Protein AF-A0A267T7W1-F1 (afdb_monomer_lite)

Structure (mmCIF, N/CA/C/O backbone):
data_AF-A0A267T7W1-F1
#
_entry.id   AF-A0A267T7W1-F1
#
loop_
_atom_site.group_PDB
_atom_site.id
_atom_site.type_symbol
_atom_site.label_atom_id
_atom_site.label_alt_id
_atom_site.label_comp_id
_atom_site.label_asym_id
_atom_site.label_entity_id
_atom_site.label_seq_id
_atom_site.pdbx_PDB_ins_code
_atom_site.Cartn_x
_atom_site.Cartn_y
_atom_site.Cartn_z
_atom_site.occupancy
_atom_site.B_iso_or_equiv
_atom_site.auth_seq_id
_atom_site.auth_comp_id
_atom_site.auth_asym_id
_atom_site.auth_atom_id
_atom_site.pdbx_PDB_model_num
ATOM 1 N N . MET A 1 1 ? -28.565 -26.704 -53.675 1.00 61.91 1 MET A N 1
ATOM 2 C CA . MET A 1 1 ? -29.201 -25.397 -53.965 1.00 61.91 1 MET A CA 1
ATOM 3 C C . MET A 1 1 ? -28.847 -24.249 -53.005 1.00 61.91 1 MET A C 1
ATOM 5 O O . MET A 1 1 ? -29.153 -23.117 -53.350 1.00 61.91 1 MET A O 1
ATOM 9 N N . LEU A 1 2 ? -28.157 -24.464 -51.870 1.00 52.25 2 LEU A N 1
ATOM 10 C CA . LEU A 1 2 ? -27.728 -23.356 -50.987 1.00 52.25 2 LEU A CA 1
ATOM 11 C C . LEU A 1 2 ? -26.263 -22.902 -51.187 1.00 52.25 2 LEU A C 1
ATOM 13 O O . LEU A 1 2 ? -25.897 -21.814 -50.765 1.00 52.25 2 LEU A O 1
ATOM 17 N N . LYS A 1 3 ? -25.425 -23.692 -51.879 1.00 53.06 3 LYS A N 1
ATOM 18 C CA . LYS A 1 3 ? -24.005 -23.356 -52.122 1.00 53.06 3 LYS A CA 1
ATOM 19 C C . LYS A 1 3 ? -23.762 -22.423 -53.318 1.00 53.06 3 LYS A C 1
ATOM 21 O O . LYS A 1 3 ? -22.727 -21.777 -53.369 1.00 53.06 3 LYS A O 1
ATOM 26 N N . THR A 1 4 ? -24.711 -22.299 -54.244 1.00 54.09 4 THR A N 1
ATOM 27 C CA . THR A 1 4 ? -24.535 -21.475 -55.452 1.00 54.09 4 THR A CA 1
ATOM 28 C C . THR A 1 4 ? -24.920 -20.007 -55.251 1.00 54.09 4 THR A C 1
ATOM 30 O O . THR A 1 4 ? -24.405 -19.158 -55.961 1.00 54.09 4 THR A O 1
ATOM 33 N N . LYS A 1 5 ? -25.747 -19.656 -54.254 1.00 54.81 5 LYS A N 1
ATOM 34 C CA . LYS A 1 5 ? -26.179 -18.258 -54.030 1.00 54.81 5 LYS A CA 1
ATOM 35 C C . LYS A 1 5 ? -25.134 -17.371 -53.329 1.00 54.81 5 LYS A C 1
ATOM 37 O O . LYS A 1 5 ? -25.160 -16.161 -53.511 1.00 54.81 5 LYS A O 1
ATOM 42 N N . ILE A 1 6 ? -24.187 -17.953 -52.586 1.00 54.81 6 ILE A N 1
ATOM 43 C CA . ILE A 1 6 ? -23.110 -17.202 -51.904 1.00 54.81 6 ILE A CA 1
ATOM 44 C C . ILE A 1 6 ? -21.991 -16.815 -52.887 1.00 54.81 6 ILE A C 1
ATOM 46 O O . ILE A 1 6 ? -21.406 -15.743 -52.765 1.00 54.81 6 ILE A O 1
ATOM 50 N N . GLN A 1 7 ? -21.738 -17.638 -53.912 1.00 51.38 7 GLN A N 1
ATOM 51 C CA . GLN A 1 7 ? -20.744 -17.326 -54.947 1.00 51.38 7 GLN A CA 1
ATOM 52 C C . GLN A 1 7 ? -21.136 -16.097 -55.777 1.00 51.38 7 GLN A C 1
ATOM 54 O O . GLN A 1 7 ? -20.281 -15.258 -56.043 1.00 51.38 7 GLN A O 1
ATOM 59 N N . TYR A 1 8 ? -22.420 -15.932 -56.112 1.00 56.38 8 TYR A N 1
ATOM 60 C CA . TYR A 1 8 ? -22.888 -14.734 -56.820 1.00 56.38 8 TYR A CA 1
ATOM 61 C C . TYR A 1 8 ? -22.793 -13.464 -55.964 1.00 56.38 8 TYR A C 1
ATOM 63 O O . TYR A 1 8 ? -22.520 -12.395 -56.501 1.00 56.38 8 TYR A O 1
ATOM 71 N N . LEU A 1 9 ? -22.932 -13.572 -54.637 1.00 48.50 9 LEU A N 1
ATOM 72 C CA . LEU A 1 9 ? -22.818 -12.423 -53.735 1.00 48.50 9 LEU A CA 1
ATOM 73 C C . LEU A 1 9 ? -21.381 -11.862 -53.679 1.00 48.50 9 LEU A C 1
ATOM 75 O O . LEU A 1 9 ? -21.201 -10.651 -53.603 1.00 48.50 9 LEU A O 1
ATOM 79 N N . LEU A 1 10 ? -20.359 -12.723 -53.776 1.00 49.56 10 LEU A N 1
ATOM 80 C CA . LEU A 1 10 ? -18.949 -12.301 -53.833 1.00 49.56 10 LEU A CA 1
ATOM 81 C C . LEU A 1 10 ? -18.531 -11.789 -55.221 1.00 49.56 10 LEU A C 1
ATOM 83 O O . LEU A 1 10 ? -17.679 -10.909 -55.317 1.00 49.56 10 LEU A O 1
ATOM 87 N N . LEU A 1 11 ? -19.148 -12.299 -56.291 1.00 48.91 11 LEU A N 1
ATOM 88 C CA . LEU A 1 11 ? -18.818 -11.913 -57.667 1.00 48.91 11 LEU A CA 1
ATOM 89 C C . LEU A 1 11 ? -19.353 -10.513 -58.024 1.00 48.91 11 LEU A C 1
ATOM 91 O O . LEU A 1 11 ? -18.693 -9.772 -58.746 1.00 48.91 11 LEU A O 1
ATOM 95 N N . VAL A 1 12 ? -20.493 -10.102 -57.455 1.00 53.56 12 VAL A N 1
ATOM 96 C CA . VAL A 1 12 ? -21.041 -8.742 -57.641 1.00 53.56 12 VAL A CA 1
ATOM 97 C C . VAL A 1 12 ? -20.240 -7.690 -56.857 1.00 53.56 12 VAL A C 1
ATOM 99 O O . VAL A 1 12 ? -20.099 -6.558 -57.315 1.00 53.56 12 VAL A O 1
ATOM 102 N N . PHE A 1 13 ? -19.635 -8.056 -55.721 1.00 48.06 13 PHE A N 1
ATOM 103 C CA . PHE A 1 13 ? -18.826 -7.126 -54.921 1.00 48.06 13 PHE A CA 1
ATOM 104 C C . PHE A 1 13 ? -17.474 -6.787 -55.579 1.00 48.06 13 PHE A C 1
ATOM 106 O O . PHE A 1 13 ? -16.958 -5.686 -55.404 1.00 48.06 13 PHE A O 1
ATOM 113 N N . ALA A 1 14 ? -16.924 -7.696 -56.392 1.00 51.94 14 ALA A N 1
ATOM 114 C CA . ALA A 1 14 ? -15.662 -7.492 -57.110 1.00 51.94 14 ALA A CA 1
ATOM 115 C C . ALA A 1 14 ? -15.774 -6.564 -58.339 1.00 51.94 14 ALA A C 1
ATOM 117 O O . ALA A 1 14 ? -14.754 -6.112 -58.852 1.00 51.94 14 ALA A O 1
ATOM 118 N N . LEU A 1 15 ? -16.991 -6.252 -58.804 1.00 51.47 15 LEU A N 1
ATOM 119 C CA . LEU A 1 15 ? -17.217 -5.350 -59.942 1.00 51.47 15 LEU A CA 1
ATOM 120 C C . LEU A 1 15 ? -17.494 -3.890 -59.530 1.00 51.47 15 LEU A C 1
ATOM 122 O O . LEU A 1 15 ? -17.463 -3.012 -60.387 1.00 51.47 15 LEU A O 1
ATOM 126 N N . LEU A 1 16 ? -17.723 -3.609 -58.239 1.00 52.66 16 LEU A N 1
ATOM 127 C CA . LEU A 1 16 ? -18.055 -2.261 -57.736 1.00 52.66 16 LEU A CA 1
ATOM 128 C C . LEU A 1 16 ? -16.864 -1.472 -57.171 1.00 52.66 16 LEU A C 1
ATOM 130 O O . LEU A 1 16 ? -16.973 -0.273 -56.930 1.00 52.66 16 LEU A O 1
ATOM 134 N N . VAL A 1 17 ? -15.710 -2.109 -57.001 1.00 55.50 17 VAL A N 1
ATOM 135 C CA . VAL A 1 17 ? -14.459 -1.458 -56.596 1.00 55.50 17 VAL A CA 1
ATOM 136 C C . VAL A 1 17 ? -13.393 -1.872 -57.591 1.00 55.50 17 VAL A C 1
ATOM 138 O O . VAL A 1 17 ? -12.928 -3.005 -57.540 1.00 55.50 17 VAL A O 1
ATOM 141 N N . GLY A 1 18 ? -13.055 -0.973 -58.523 1.00 55.03 18 GLY A N 1
ATOM 142 C CA . GLY A 1 18 ? -12.065 -1.186 -59.584 1.00 55.03 18 GLY A CA 1
ATOM 143 C C . GLY A 1 18 ? -10.858 -1.990 -59.096 1.00 55.03 18 GLY A C 1
ATOM 144 O O . GLY A 1 18 ? -10.004 -1.495 -58.360 1.00 55.03 18 GLY A O 1
ATOM 145 N N . PHE A 1 19 ? -10.841 -3.266 -59.468 1.00 49.66 19 PHE A N 1
ATOM 146 C CA . PHE A 1 19 ? -10.043 -4.300 -58.827 1.00 49.66 19 PHE A CA 1
ATOM 147 C C . PHE A 1 19 ? -8.638 -4.330 -59.435 1.00 49.66 19 PHE A C 1
ATOM 149 O O . PHE A 1 19 ? -8.373 -5.031 -60.409 1.00 49.66 19 PHE A O 1
ATOM 156 N N . ASN A 1 20 ? -7.722 -3.531 -58.885 1.00 46.53 20 ASN A N 1
ATOM 157 C CA . ASN A 1 20 ? -6.320 -3.527 -59.298 1.00 46.53 20 ASN A CA 1
ATOM 158 C C . ASN A 1 20 ? -5.504 -4.503 -58.425 1.00 46.53 20 ASN A C 1
ATOM 160 O O . ASN A 1 20 ? -4.959 -4.146 -57.380 1.00 46.53 20 ASN A O 1
ATOM 164 N N . TRP A 1 21 ? -5.454 -5.770 -58.848 1.00 49.09 21 TRP A N 1
ATOM 165 C CA . TRP A 1 21 ? -4.806 -6.890 -58.138 1.00 49.09 21 TRP A CA 1
ATOM 166 C C . TRP A 1 21 ? -3.271 -6.767 -58.029 1.00 49.09 21 TRP A C 1
ATOM 168 O O . TRP A 1 21 ? -2.636 -7.462 -57.236 1.00 49.09 21 TRP A O 1
ATOM 178 N N . GLN A 1 22 ? -2.643 -5.857 -58.775 1.00 51.84 22 GLN A N 1
ATOM 179 C CA . GLN A 1 22 ? -1.182 -5.746 -58.837 1.00 51.84 22 GLN A CA 1
ATOM 180 C C . GLN A 1 22 ? -0.570 -5.045 -57.612 1.00 51.84 22 GLN A C 1
ATOM 182 O O . GLN A 1 22 ? 0.571 -5.325 -57.242 1.00 51.84 22 GLN A O 1
ATOM 187 N N . SER A 1 23 ? -1.341 -4.196 -56.926 1.00 53.28 23 SER A N 1
ATOM 188 C CA . SER A 1 23 ? -0.877 -3.484 -55.729 1.00 53.28 23 SER A CA 1
ATOM 189 C C . SER A 1 23 ? -0.776 -4.392 -54.500 1.00 53.28 23 SER A C 1
ATOM 191 O O . SER A 1 23 ? 0.154 -4.254 -53.710 1.00 53.28 23 SER A O 1
ATOM 193 N N . TYR A 1 24 ? -1.670 -5.373 -54.347 1.00 53.19 24 TYR A N 1
ATOM 194 C CA . TYR A 1 24 ? -1.696 -6.237 -53.158 1.00 53.19 24 TYR A CA 1
ATOM 195 C C . TYR A 1 24 ? -0.495 -7.188 -53.066 1.00 53.19 24 TYR A C 1
ATOM 197 O O . TYR A 1 24 ? 0.038 -7.408 -51.977 1.00 53.19 24 TYR A O 1
ATOM 205 N N . ALA A 1 25 ? -0.017 -7.701 -54.203 1.00 53.97 25 ALA A N 1
ATOM 206 C CA . ALA A 1 25 ? 1.137 -8.598 -54.238 1.00 53.97 25 ALA A CA 1
ATOM 207 C C . ALA A 1 25 ? 2.422 -7.924 -53.717 1.00 53.97 25 ALA A C 1
ATOM 209 O O . ALA A 1 25 ? 3.238 -8.572 -53.062 1.00 53.97 25 ALA A O 1
ATOM 210 N N . LYS A 1 26 ? 2.568 -6.610 -53.937 1.00 47.75 26 LYS A N 1
ATOM 211 C CA . LYS A 1 26 ? 3.749 -5.839 -53.522 1.00 47.75 26 LYS A CA 1
ATOM 212 C C . LYS A 1 26 ? 3.787 -5.594 -52.006 1.00 47.75 26 LYS A C 1
ATOM 214 O O . LYS A 1 26 ? 4.837 -5.749 -51.385 1.00 47.75 26 LYS A O 1
ATOM 219 N N . TYR A 1 27 ? 2.633 -5.315 -51.394 1.00 47.47 27 TYR A N 1
ATOM 220 C CA . TYR A 1 27 ? 2.515 -5.144 -49.937 1.00 47.47 27 TYR A CA 1
ATOM 221 C C . TYR A 1 27 ? 2.691 -6.462 -49.159 1.00 47.47 27 TYR A C 1
ATOM 223 O O . TYR A 1 27 ? 3.221 -6.469 -48.043 1.00 47.47 27 TYR A O 1
ATOM 231 N N . PHE A 1 28 ? 2.298 -7.597 -49.744 1.00 53.59 28 PHE A N 1
ATOM 232 C CA . PHE A 1 28 ? 2.474 -8.908 -49.114 1.00 53.59 28 PHE A CA 1
ATOM 233 C C . PHE A 1 28 ? 3.930 -9.412 -49.186 1.00 53.59 28 PHE A C 1
ATOM 235 O O . PHE A 1 28 ? 4.426 -10.006 -48.231 1.00 53.59 28 PHE A O 1
ATOM 242 N N . SER A 1 29 ? 4.672 -9.117 -50.263 1.00 53.47 29 SER A N 1
ATOM 243 C CA . SER A 1 29 ? 6.089 -9.508 -50.356 1.00 53.47 29 SER A CA 1
ATOM 244 C C . SER A 1 29 ? 7.011 -8.714 -49.419 1.00 53.47 29 SER A C 1
ATOM 246 O O . SER A 1 29 ? 7.973 -9.266 -48.886 1.00 53.47 29 SER A O 1
ATOM 248 N N . GLU A 1 30 ? 6.721 -7.434 -49.158 1.00 48.34 30 GLU A N 1
ATOM 249 C CA . GLU A 1 30 ? 7.541 -6.610 -48.251 1.00 48.34 30 GLU A CA 1
ATOM 250 C C . GLU A 1 30 ? 7.383 -6.989 -46.769 1.00 48.34 30 GLU A C 1
ATOM 252 O O . GLU A 1 30 ? 8.303 -6.788 -45.969 1.00 48.34 30 GLU A O 1
ATOM 257 N N . SER A 1 31 ? 6.244 -7.574 -46.391 1.00 51.47 31 SER A N 1
ATOM 258 C CA . SER A 1 31 ? 5.968 -7.984 -45.010 1.00 51.47 31 SER A CA 1
ATOM 259 C C . SER A 1 31 ? 6.661 -9.299 -44.629 1.00 51.47 31 SER A C 1
ATOM 261 O O . SER A 1 31 ? 7.124 -9.426 -43.495 1.00 51.47 31 SER A O 1
ATOM 263 N N . ILE A 1 32 ? 6.847 -10.231 -45.569 1.00 51.88 32 ILE A N 1
ATOM 264 C CA . ILE A 1 32 ? 7.556 -11.498 -45.313 1.00 51.88 32 ILE A CA 1
ATOM 265 C C . ILE A 1 32 ? 9.075 -11.276 -45.135 1.00 51.88 32 ILE A C 1
ATOM 267 O O . ILE A 1 32 ? 9.686 -11.879 -44.252 1.00 51.88 32 ILE A O 1
ATOM 271 N N . HIS A 1 33 ? 9.693 -10.336 -45.864 1.00 46.22 33 HIS A N 1
ATOM 272 C CA . HIS A 1 33 ? 11.148 -10.107 -45.784 1.00 46.22 33 HIS A CA 1
ATOM 273 C C . HIS A 1 33 ? 11.626 -9.363 -44.520 1.00 46.22 33 HIS A C 1
ATOM 275 O O . HIS A 1 33 ? 12.797 -9.465 -44.143 1.00 46.22 33 HIS A O 1
ATOM 281 N N . ARG A 1 34 ? 10.743 -8.636 -43.815 1.00 47.66 34 ARG A N 1
ATOM 282 C CA . ARG A 1 34 ? 11.088 -8.000 -42.525 1.00 47.66 34 ARG A CA 1
ATOM 283 C C . ARG A 1 34 ? 11.114 -8.985 -41.354 1.00 47.66 34 ARG A C 1
ATOM 285 O O . ARG A 1 34 ? 11.878 -8.772 -40.414 1.00 47.66 34 ARG A O 1
ATOM 292 N N . VAL A 1 35 ? 10.339 -10.06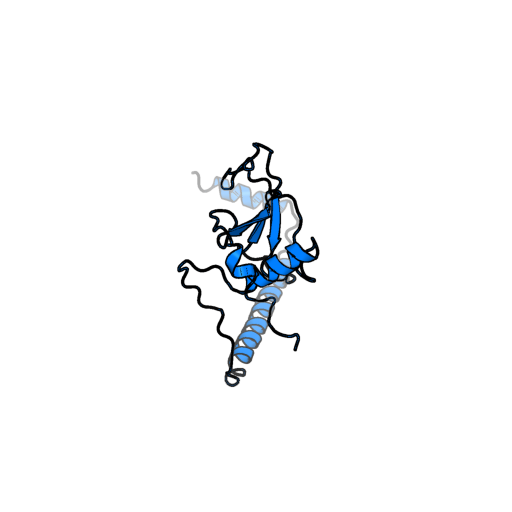9 -41.418 1.00 49.72 35 VAL A N 1
ATOM 293 C CA . VAL A 1 35 ? 10.269 -11.076 -40.344 1.00 49.72 35 VAL A CA 1
ATOM 294 C C . VAL A 1 35 ? 11.548 -11.923 -40.280 1.00 49.72 35 VAL A C 1
ATOM 296 O O . VAL A 1 35 ? 12.003 -12.287 -39.196 1.00 49.72 35 VAL A O 1
ATOM 299 N N . GLU A 1 36 ? 12.199 -12.169 -41.417 1.00 49.22 36 GLU A N 1
ATOM 300 C CA . GLU A 1 36 ? 13.399 -13.012 -41.487 1.00 49.22 36 GLU A CA 1
ATOM 301 C C . GLU A 1 36 ? 14.655 -12.319 -40.920 1.00 49.22 36 GLU A C 1
ATOM 303 O O . GLU A 1 36 ? 15.368 -12.900 -40.097 1.00 49.22 36 GLU A O 1
ATOM 308 N N . LYS A 1 37 ? 14.866 -11.023 -41.211 1.00 45.34 37 LYS A N 1
ATOM 309 C CA . LYS A 1 37 ? 15.995 -10.252 -40.642 1.00 45.34 37 LYS A CA 1
ATOM 310 C C . LYS A 1 37 ? 15.931 -10.096 -39.118 1.00 45.34 37 LYS A C 1
ATOM 312 O O . LYS A 1 37 ? 16.970 -9.958 -38.468 1.00 45.34 37 LYS A O 1
ATOM 317 N N . GLN A 1 38 ? 14.736 -10.123 -38.529 1.00 47.12 38 GLN A N 1
ATOM 318 C CA . GLN A 1 38 ? 14.558 -9.975 -37.083 1.00 47.12 38 GLN A CA 1
ATOM 319 C C . GLN A 1 38 ? 14.887 -11.269 -36.316 1.00 47.12 38 GLN A C 1
ATOM 321 O O . GLN A 1 38 ? 15.371 -11.211 -35.180 1.00 47.12 38 GLN A O 1
ATOM 326 N N . ASN A 1 39 ? 14.715 -12.432 -36.950 1.00 44.16 39 ASN A N 1
ATOM 327 C CA . ASN A 1 39 ? 15.020 -13.731 -36.349 1.00 44.16 39 ASN A CA 1
ATOM 328 C C . ASN A 1 39 ? 16.528 -14.026 -36.306 1.00 44.16 39 ASN A C 1
ATOM 330 O O . ASN A 1 39 ? 17.018 -14.545 -35.298 1.00 44.16 39 ASN A O 1
ATOM 334 N N . ASP A 1 40 ? 17.291 -13.597 -37.313 1.00 47.88 40 ASP A N 1
ATOM 335 C CA . ASP A 1 40 ? 18.753 -13.746 -37.314 1.00 47.88 40 ASP A CA 1
ATOM 336 C C . ASP A 1 40 ? 19.450 -12.844 -36.284 1.00 47.88 40 ASP A C 1
ATOM 338 O O . ASP A 1 40 ? 20.384 -13.275 -35.596 1.00 47.88 40 ASP A O 1
ATOM 342 N N . TYR A 1 41 ? 18.942 -11.626 -36.070 1.00 39.47 41 TYR A N 1
ATOM 343 C CA . TYR A 1 41 ? 19.405 -10.756 -34.980 1.00 39.47 41 TYR A CA 1
ATOM 344 C C . TYR A 1 41 ? 19.125 -11.364 -33.595 1.00 39.47 41 TYR A C 1
ATOM 346 O O . TYR A 1 41 ? 19.965 -11.288 -32.690 1.00 39.47 41 TYR A O 1
ATOM 354 N N . ARG A 1 42 ? 17.971 -12.027 -33.432 1.00 42.81 42 ARG A N 1
ATOM 355 C CA . ARG A 1 42 ? 17.583 -12.722 -32.195 1.00 42.81 42 ARG A CA 1
ATOM 356 C C . ARG A 1 42 ? 18.478 -13.939 -31.923 1.00 42.81 42 ARG A C 1
ATOM 358 O O . ARG A 1 42 ? 18.860 -14.160 -30.777 1.00 42.81 42 ARG A O 1
ATOM 365 N N . LYS A 1 43 ? 18.911 -14.672 -32.953 1.00 41.81 43 LYS A N 1
ATOM 366 C CA . LYS A 1 43 ? 19.776 -15.861 -32.808 1.00 41.81 43 LYS A CA 1
ATOM 367 C C . LYS A 1 43 ? 21.242 -15.519 -32.493 1.00 41.81 43 LYS A C 1
ATOM 369 O O . LYS A 1 43 ? 21.898 -16.256 -31.759 1.00 41.81 43 LYS A O 1
ATOM 374 N N . LYS A 1 44 ? 21.752 -14.370 -32.962 1.00 45.44 44 LYS A N 1
ATOM 375 C CA . LYS A 1 44 ? 23.149 -13.936 -32.732 1.00 45.44 44 LYS A CA 1
ATOM 376 C C . LYS A 1 44 ? 23.393 -13.307 -31.349 1.00 45.44 44 LYS A C 1
ATOM 378 O O . LYS A 1 44 ? 24.507 -13.392 -30.835 1.00 45.44 44 LYS A O 1
ATOM 383 N N . LYS A 1 45 ? 22.365 -12.738 -30.702 1.00 35.75 45 LYS A N 1
ATOM 384 C CA . LYS A 1 45 ? 22.477 -12.137 -29.353 1.00 35.75 45 LYS A CA 1
ATOM 385 C C . LYS A 1 45 ? 22.497 -13.176 -28.221 1.00 35.75 45 LYS A C 1
ATOM 387 O O . LYS A 1 45 ? 23.124 -12.937 -27.193 1.00 35.75 45 LYS A O 1
ATOM 392 N N . HIS A 1 46 ? 21.902 -14.354 -28.421 1.00 38.94 46 HIS A N 1
ATOM 393 C CA . HIS A 1 46 ? 21.858 -15.418 -27.405 1.00 38.94 46 HIS A CA 1
ATOM 394 C C . HIS A 1 46 ? 23.140 -16.270 -27.293 1.00 38.94 46 HIS A C 1
ATOM 396 O O . HIS A 1 46 ? 23.232 -17.085 -26.382 1.00 38.94 46 HIS A O 1
ATOM 402 N N . LYS A 1 47 ? 24.159 -16.065 -28.146 1.00 42.28 47 LYS A N 1
ATOM 403 C CA . LYS A 1 47 ? 25.424 -16.836 -28.109 1.00 42.28 47 LYS A CA 1
ATOM 404 C C . LYS A 1 47 ? 26.635 -16.064 -27.545 1.00 42.28 47 LYS A C 1
ATOM 406 O O . LYS A 1 47 ? 27.733 -16.600 -27.533 1.00 42.28 47 LYS A O 1
ATOM 411 N N . ARG A 1 48 ? 26.465 -14.817 -27.077 1.00 41.91 48 ARG A N 1
ATOM 412 C CA . ARG A 1 48 ? 27.582 -13.937 -26.649 1.00 41.91 48 ARG A CA 1
ATOM 413 C C . ARG A 1 48 ? 27.475 -13.333 -25.241 1.00 41.91 48 ARG A C 1
ATOM 415 O O . ARG A 1 48 ? 28.225 -12.423 -24.916 1.00 41.91 48 ARG A O 1
ATOM 422 N N . LYS A 1 49 ? 26.568 -13.828 -24.397 1.00 38.25 49 LYS A N 1
ATOM 423 C CA . LYS A 1 49 ? 26.500 -13.451 -22.971 1.00 38.25 49 LYS A CA 1
ATOM 424 C C . LYS A 1 49 ? 26.217 -14.675 -22.096 1.00 38.25 49 LYS A C 1
ATOM 426 O O . LYS A 1 49 ? 25.252 -14.741 -21.347 1.00 38.25 49 LYS A O 1
ATOM 431 N N . LYS A 1 50 ? 27.064 -15.681 -22.289 1.00 39.78 50 LYS A N 1
ATOM 432 C CA . LYS A 1 50 ? 27.477 -16.626 -21.256 1.00 39.78 50 LYS A CA 1
ATOM 433 C C . LYS A 1 50 ? 28.788 -16.020 -20.736 1.00 39.78 50 LYS A C 1
ATOM 435 O O . LYS A 1 50 ? 29.559 -15.562 -21.574 1.00 39.78 50 LYS A O 1
ATOM 440 N N . ASP A 1 51 ? 28.942 -15.927 -19.417 1.00 48.47 51 ASP A N 1
ATOM 441 C CA . ASP A 1 51 ? 30.112 -15.400 -18.684 1.00 48.47 51 ASP A CA 1
ATOM 442 C C . ASP A 1 51 ? 29.906 -13.961 -18.171 1.00 48.47 51 ASP A C 1
ATOM 444 O O . ASP A 1 51 ? 30.212 -12.978 -18.838 1.00 48.47 51 ASP A O 1
ATOM 448 N N . ASN A 1 52 ? 29.262 -13.867 -17.000 1.00 36.72 52 ASN A N 1
ATOM 449 C CA . ASN A 1 52 ? 29.521 -12.917 -15.906 1.00 36.72 52 ASN A CA 1
ATOM 450 C C . ASN A 1 52 ? 28.484 -13.179 -14.806 1.00 36.72 52 ASN A C 1
ATOM 452 O O . ASN A 1 52 ? 27.414 -12.576 -14.748 1.00 36.72 52 ASN A O 1
ATOM 456 N N . ASN A 1 53 ? 28.805 -14.174 -13.986 1.00 37.94 53 ASN A N 1
ATOM 457 C CA . ASN A 1 53 ? 28.097 -14.551 -12.774 1.00 37.94 53 ASN A CA 1
ATOM 458 C C . ASN A 1 53 ? 28.732 -13.801 -11.593 1.00 37.94 53 ASN A C 1
ATOM 460 O O . ASN A 1 53 ? 29.902 -14.040 -11.318 1.00 37.94 53 ASN A O 1
ATOM 464 N N . SER A 1 54 ? 27.988 -12.918 -10.922 1.00 40.22 54 SER A N 1
ATOM 465 C CA . SER A 1 54 ? 27.799 -12.998 -9.465 1.00 40.22 54 SER A CA 1
ATOM 466 C C . SER A 1 54 ? 26.780 -11.954 -8.991 1.00 40.22 54 SER A C 1
ATOM 468 O O . SER A 1 54 ? 26.982 -10.761 -9.188 1.00 40.22 54 SER A O 1
ATOM 470 N N . GLN A 1 55 ? 25.724 -12.449 -8.330 1.00 41.91 55 GLN A N 1
ATOM 471 C CA . GLN A 1 55 ? 24.794 -11.747 -7.427 1.00 41.91 55 GLN A CA 1
ATOM 472 C C . GLN A 1 55 ? 23.932 -10.633 -8.066 1.00 41.91 55 GLN A C 1
ATOM 474 O O . GLN A 1 55 ? 24.390 -9.543 -8.365 1.00 41.91 55 GLN A O 1
ATOM 479 N N . ASN A 1 56 ? 22.628 -10.821 -8.290 1.00 32.50 56 ASN A N 1
ATOM 480 C CA . ASN A 1 56 ? 21.646 -11.189 -7.272 1.00 32.50 56 ASN A CA 1
ATOM 481 C C . ASN A 1 56 ? 20.466 -11.967 -7.874 1.00 32.50 56 ASN A C 1
ATOM 483 O O . ASN A 1 56 ? 19.737 -11.472 -8.731 1.00 32.50 56 ASN A O 1
ATOM 487 N N . ASN A 1 57 ? 20.282 -13.189 -7.375 1.00 44.06 57 ASN A N 1
ATOM 488 C CA . ASN A 1 57 ? 19.076 -13.984 -7.547 1.00 44.06 57 ASN A CA 1
ATOM 489 C C . ASN A 1 57 ? 17.921 -13.336 -6.769 1.00 44.06 57 ASN A C 1
ATOM 491 O O . ASN A 1 57 ? 17.856 -13.481 -5.550 1.00 44.06 57 ASN A O 1
ATOM 495 N N . THR A 1 58 ? 16.988 -12.689 -7.469 1.00 43.84 58 THR A N 1
ATOM 496 C CA . THR A 1 58 ? 15.665 -12.346 -6.907 1.00 43.84 58 THR A CA 1
ATOM 497 C C . THR A 1 58 ? 14.516 -12.702 -7.852 1.00 43.84 58 THR A C 1
ATOM 499 O O . THR A 1 58 ? 13.426 -12.159 -7.736 1.00 43.84 58 THR A O 1
ATOM 502 N N . ASP A 1 59 ? 14.741 -13.657 -8.754 1.00 47.97 59 ASP A N 1
ATOM 503 C CA . ASP A 1 59 ? 13.708 -14.254 -9.601 1.00 47.97 59 ASP A CA 1
ATOM 504 C C . ASP A 1 59 ? 13.565 -15.737 -9.246 1.00 47.97 59 ASP A C 1
ATOM 506 O O . ASP A 1 59 ? 13.978 -16.579 -10.029 1.00 47.97 59 ASP A O 1
ATOM 510 N N . GLN A 1 60 ? 13.041 -16.065 -8.058 1.00 40.34 60 GLN A N 1
ATOM 511 C CA . GLN A 1 60 ? 12.382 -17.350 -7.743 1.00 40.34 60 GLN A CA 1
ATOM 512 C C . GLN A 1 60 ? 11.553 -17.200 -6.451 1.00 40.34 60 GLN A C 1
ATOM 514 O O . GLN A 1 60 ? 12.031 -17.418 -5.338 1.00 40.34 60 GLN A O 1
ATOM 519 N N . ILE A 1 61 ? 10.290 -16.797 -6.603 1.00 45.16 61 ILE A N 1
ATOM 520 C CA . ILE A 1 61 ? 9.300 -16.699 -5.525 1.00 45.16 61 ILE A CA 1
ATOM 521 C C . ILE A 1 61 ? 8.772 -18.103 -5.204 1.00 45.16 61 ILE A C 1
ATOM 523 O O . ILE A 1 61 ? 8.025 -18.688 -5.985 1.00 45.16 61 ILE A O 1
ATOM 527 N N . LYS A 1 62 ? 9.107 -18.613 -4.015 1.00 38.81 62 LYS A N 1
ATOM 528 C CA . LYS A 1 62 ? 8.205 -19.469 -3.233 1.00 38.81 62 LYS A CA 1
ATOM 529 C C . LYS A 1 62 ? 7.479 -18.551 -2.253 1.00 38.81 62 LYS A C 1
ATOM 531 O O . LYS A 1 62 ? 8.109 -17.953 -1.387 1.00 38.81 62 LYS A O 1
ATOM 536 N N . SER A 1 63 ? 6.170 -18.403 -2.421 1.00 48.69 63 SER A N 1
ATOM 537 C CA . SER A 1 63 ? 5.290 -17.654 -1.523 1.00 48.69 63 SER A CA 1
ATOM 538 C C . SER A 1 63 ? 5.128 -18.406 -0.200 1.00 48.69 63 SER A C 1
ATOM 540 O O . SER A 1 63 ? 4.173 -19.156 -0.023 1.00 48.69 63 SER A O 1
ATOM 542 N N . ASN A 1 64 ? 6.073 -18.216 0.715 1.00 39.84 64 ASN A N 1
ATOM 543 C CA . ASN A 1 64 ? 5.968 -18.658 2.100 1.00 39.84 64 ASN A CA 1
ATOM 544 C C . ASN A 1 64 ? 6.018 -17.422 2.997 1.00 39.84 64 ASN A C 1
ATOM 546 O O . ASN A 1 64 ? 7.107 -16.940 3.272 1.00 39.84 64 ASN A O 1
ATOM 550 N N . GLY A 1 65 ? 4.846 -16.916 3.397 1.00 62.12 65 GLY A N 1
ATOM 551 C CA . GLY A 1 65 ? 4.599 -16.146 4.631 1.00 62.12 65 GLY A CA 1
ATOM 552 C C . GLY A 1 65 ? 5.304 -14.803 4.867 1.00 62.12 65 GLY A C 1
ATOM 553 O O . GLY A 1 65 ? 4.835 -14.043 5.706 1.00 62.12 65 GLY A O 1
ATOM 554 N N . ASP A 1 66 ? 6.379 -14.487 4.149 1.00 84.88 66 ASP A N 1
ATOM 555 C CA . ASP A 1 66 ? 7.247 -13.365 4.477 1.00 84.88 66 ASP A CA 1
ATOM 556 C C . ASP A 1 66 ? 7.137 -12.240 3.449 1.00 84.88 66 ASP A C 1
ATOM 558 O O . ASP A 1 66 ? 7.272 -12.411 2.234 1.00 84.88 66 ASP A O 1
ATOM 562 N N . ILE A 1 67 ? 6.911 -11.041 3.975 1.00 92.69 67 ILE A N 1
ATOM 563 C CA . ILE A 1 67 ? 6.858 -9.798 3.214 1.00 92.69 67 ILE A CA 1
ATOM 564 C C . ILE A 1 67 ? 8.283 -9.450 2.734 1.00 92.69 67 ILE A C 1
ATOM 566 O O . ILE A 1 67 ? 9.190 -9.367 3.567 1.00 92.69 67 ILE A O 1
ATOM 570 N N . PRO A 1 68 ? 8.519 -9.205 1.428 1.00 94.38 68 PRO A N 1
ATOM 571 C CA . PRO A 1 68 ? 9.856 -8.907 0.909 1.00 94.38 68 PRO A CA 1
ATOM 572 C C . PRO A 1 68 ? 10.506 -7.665 1.541 1.00 94.38 68 PRO A C 1
ATOM 574 O O . PRO A 1 68 ? 9.855 -6.638 1.719 1.00 94.38 68 PRO A O 1
ATOM 577 N N . SER A 1 69 ? 11.824 -7.697 1.773 1.00 91.69 69 SER A N 1
ATOM 578 C CA . SER A 1 69 ? 12.588 -6.588 2.385 1.00 91.69 69 SER A CA 1
ATOM 579 C C . SER A 1 69 ? 12.392 -5.222 1.710 1.00 91.69 69 SER A C 1
ATOM 581 O O . SER A 1 69 ? 12.350 -4.207 2.407 1.00 91.69 69 SER A O 1
ATOM 583 N N . LYS A 1 70 ? 12.225 -5.196 0.379 1.00 93.75 70 LYS A N 1
ATOM 584 C CA . LYS A 1 70 ? 11.955 -3.976 -0.407 1.00 93.75 70 LYS A CA 1
ATOM 585 C C . LYS A 1 70 ? 10.670 -3.260 0.025 1.00 93.75 70 LYS A C 1
ATOM 587 O O . LYS A 1 70 ? 10.608 -2.038 -0.000 1.00 93.75 70 LYS A O 1
ATOM 592 N N . VAL A 1 71 ? 9.659 -4.006 0.479 1.00 96.56 71 VAL A N 1
ATOM 593 C CA . VAL A 1 71 ? 8.378 -3.450 0.943 1.00 96.56 71 VAL A CA 1
ATOM 594 C C . VAL A 1 71 ? 8.607 -2.553 2.157 1.00 96.56 71 VAL A C 1
ATOM 596 O O . VAL A 1 71 ? 8.052 -1.463 2.233 1.00 96.56 71 VAL A O 1
ATOM 599 N N . TYR A 1 72 ? 9.466 -2.978 3.085 1.00 95.62 72 TYR A N 1
ATOM 600 C CA . TYR A 1 72 ? 9.785 -2.199 4.280 1.00 95.62 72 TYR A CA 1
ATOM 601 C C . TYR A 1 72 ? 10.564 -0.921 3.955 1.00 95.62 72 TYR A C 1
ATOM 603 O O . TYR A 1 72 ? 10.325 0.109 4.576 1.00 95.62 72 TYR A O 1
ATOM 611 N N . GLU A 1 73 ? 11.464 -0.965 2.972 1.00 94.19 73 GLU A N 1
ATOM 612 C CA . GLU A 1 73 ? 12.215 0.214 2.516 1.00 94.19 73 GLU A CA 1
ATOM 613 C C . GLU A 1 73 ? 11.285 1.255 1.890 1.00 94.19 73 GLU A C 1
ATOM 615 O O . GLU A 1 73 ? 11.314 2.428 2.268 1.00 94.19 73 GLU A O 1
ATOM 620 N N . VAL A 1 74 ? 10.391 0.807 1.005 1.00 96.62 74 VAL A N 1
ATOM 621 C CA . VAL A 1 74 ? 9.373 1.662 0.389 1.00 96.62 74 VAL A CA 1
ATOM 622 C C . VAL A 1 74 ? 8.435 2.240 1.452 1.00 96.62 74 VAL A C 1
ATOM 624 O O . VAL A 1 74 ? 8.204 3.449 1.471 1.00 96.62 74 VAL A O 1
ATOM 627 N N . LEU A 1 75 ? 7.945 1.417 2.387 1.00 96.75 75 LEU A N 1
ATOM 628 C CA . LEU A 1 75 ? 7.078 1.877 3.474 1.00 96.75 75 LEU A CA 1
ATOM 629 C C . LEU A 1 75 ? 7.772 2.914 4.367 1.00 96.75 75 LEU A C 1
ATOM 631 O O . LEU A 1 75 ? 7.148 3.904 4.745 1.00 96.75 75 LEU A O 1
ATOM 635 N N . SER A 1 76 ? 9.052 2.713 4.689 1.00 95.44 76 SER A N 1
ATOM 636 C CA . SER A 1 76 ? 9.826 3.666 5.488 1.00 95.44 76 SER A CA 1
ATOM 637 C C . SER A 1 76 ? 9.920 5.029 4.802 1.00 95.44 76 SER A C 1
ATOM 639 O O . SER A 1 76 ? 9.777 6.052 5.467 1.00 95.44 76 SER A O 1
ATOM 641 N N . HIS A 1 77 ? 10.132 5.053 3.483 1.00 96.00 77 HIS A N 1
ATOM 642 C CA . HIS A 1 77 ? 10.160 6.295 2.712 1.00 96.00 77 HIS A CA 1
ATOM 643 C C . HIS A 1 77 ? 8.787 6.975 2.659 1.00 96.00 77 HIS A C 1
ATOM 645 O O . HIS A 1 77 ? 8.690 8.189 2.835 1.00 96.00 77 HIS A O 1
ATOM 651 N N . ILE A 1 78 ? 7.715 6.203 2.454 1.00 96.88 78 ILE A N 1
ATOM 652 C CA . ILE A 1 78 ? 6.341 6.728 2.436 1.00 96.88 78 ILE A CA 1
ATOM 653 C C . ILE A 1 78 ? 6.001 7.370 3.781 1.00 96.88 78 ILE A C 1
ATOM 655 O O . ILE A 1 78 ? 5.494 8.487 3.811 1.00 96.88 78 ILE A O 1
ATOM 659 N N . LYS A 1 79 ? 6.306 6.699 4.899 1.00 94.19 79 LYS A N 1
ATOM 660 C CA . LYS A 1 79 ? 6.013 7.221 6.241 1.00 94.19 79 LYS A CA 1
ATOM 661 C C . LYS A 1 79 ? 6.799 8.490 6.572 1.00 94.19 79 LYS A C 1
ATOM 663 O O . LYS A 1 79 ? 6.262 9.351 7.258 1.00 94.19 79 LYS A O 1
ATOM 668 N N . SER A 1 80 ? 8.044 8.614 6.108 1.00 94.81 80 SER A N 1
ATOM 669 C CA . SER A 1 80 ? 8.869 9.794 6.395 1.00 94.81 80 SER A CA 1
ATOM 670 C C . SER A 1 80 ? 8.561 10.988 5.491 1.00 94.81 80 SER A C 1
ATOM 672 O O . SER A 1 80 ? 8.637 12.127 5.944 1.00 94.81 80 SER A O 1
ATOM 674 N N . SER A 1 81 ? 8.223 10.748 4.222 1.00 95.81 81 SER A N 1
ATOM 675 C CA . SER A 1 81 ? 8.070 11.810 3.216 1.00 95.81 81 SER A CA 1
ATOM 676 C C . SER A 1 81 ? 6.622 12.121 2.834 1.00 95.81 81 SER A C 1
ATOM 678 O O . SER A 1 81 ? 6.353 13.184 2.271 1.00 95.81 81 SER A O 1
ATOM 680 N N . GLY A 1 82 ? 5.697 11.186 3.067 1.00 95.44 82 GLY A N 1
ATOM 681 C CA . GLY A 1 82 ? 4.334 11.226 2.533 1.00 95.44 82 GLY A CA 1
ATOM 682 C C . GLY A 1 82 ? 4.255 11.098 1.005 1.00 95.44 82 GLY A C 1
ATOM 683 O O . GLY A 1 82 ? 3.219 11.416 0.421 1.00 95.44 82 GLY A O 1
ATOM 684 N N . LYS A 1 83 ? 5.340 10.688 0.332 1.00 97.38 83 LYS A N 1
ATOM 685 C CA . LYS A 1 83 ? 5.482 10.679 -1.133 1.00 97.38 83 LYS A CA 1
ATOM 686 C C . LYS A 1 83 ? 6.036 9.339 -1.636 1.00 97.38 83 LYS A C 1
ATOM 688 O O . LYS A 1 83 ? 6.651 8.600 -0.866 1.00 97.38 83 LYS A O 1
ATOM 693 N N . PRO A 1 84 ? 5.808 8.986 -2.917 1.00 96.38 84 PRO A N 1
ATOM 694 C CA . PRO A 1 84 ? 6.472 7.832 -3.507 1.00 96.38 84 PRO A CA 1
ATOM 695 C C . PRO A 1 84 ? 7.968 8.121 -3.702 1.00 96.38 84 PRO A C 1
ATOM 697 O O . PRO A 1 84 ? 8.353 9.265 -3.948 1.00 96.38 84 PRO A O 1
ATOM 700 N N . ILE A 1 85 ? 8.786 7.065 -3.659 1.00 96.31 85 ILE A N 1
ATOM 701 C CA . ILE A 1 85 ? 10.194 7.128 -4.081 1.00 96.31 85 ILE A CA 1
ATOM 702 C C . ILE A 1 85 ? 10.256 7.625 -5.533 1.00 96.31 85 ILE A C 1
ATOM 704 O O . ILE A 1 85 ? 9.370 7.331 -6.339 1.00 96.31 85 ILE A O 1
ATOM 708 N N . GLU A 1 86 ? 11.307 8.361 -5.890 1.00 96.06 86 GLU A N 1
ATOM 709 C CA . GLU A 1 86 ? 11.525 8.795 -7.269 1.00 96.06 86 GLU A CA 1
ATOM 710 C C . GLU A 1 86 ? 11.488 7.610 -8.250 1.00 96.06 86 GLU A C 1
ATOM 712 O O . GLU A 1 86 ? 12.089 6.559 -8.025 1.00 96.06 86 GLU A O 1
ATOM 717 N N . GLY A 1 87 ? 10.733 7.765 -9.340 1.00 96.31 87 GLY A N 1
ATOM 718 C CA . GLY A 1 87 ? 10.506 6.700 -10.319 1.00 96.31 87 GLY A CA 1
ATOM 719 C C . GLY A 1 87 ? 9.441 5.669 -9.918 1.00 96.31 87 GLY A C 1
ATOM 720 O O . GLY A 1 87 ? 9.114 4.805 -10.728 1.00 96.31 87 GLY A O 1
ATOM 721 N N . TYR A 1 88 ? 8.856 5.758 -8.722 1.00 97.88 88 TYR A N 1
ATOM 722 C CA . TYR A 1 88 ? 7.717 4.944 -8.284 1.00 97.88 88 TYR A CA 1
ATOM 723 C C . TYR A 1 88 ? 6.424 5.756 -8.393 1.00 97.88 88 TYR A C 1
ATOM 725 O O . TYR A 1 88 ? 6.436 6.985 -8.467 1.00 97.88 88 TYR A O 1
ATOM 733 N N . VAL A 1 89 ? 5.279 5.073 -8.399 1.00 97.62 89 VAL A N 1
ATOM 734 C CA . VAL A 1 89 ? 3.963 5.722 -8.438 1.00 97.62 89 VAL A CA 1
ATOM 735 C C . VAL A 1 89 ? 3.159 5.328 -7.199 1.00 97.62 89 VAL A C 1
ATOM 737 O O . VAL A 1 89 ? 3.076 4.154 -6.844 1.00 97.62 89 VAL A O 1
ATOM 740 N N . GLY A 1 90 ? 2.537 6.304 -6.538 1.00 97.69 90 GLY A N 1
ATOM 741 C CA . GLY A 1 90 ? 1.752 6.077 -5.324 1.00 97.69 90 GLY A CA 1
ATOM 742 C C . GLY A 1 90 ? 1.079 7.341 -4.791 1.00 97.69 90 GLY A C 1
ATOM 743 O O . GLY A 1 90 ? 1.141 8.394 -5.425 1.00 97.69 90 GLY A O 1
ATOM 744 N N . GLY A 1 91 ? 0.406 7.216 -3.648 1.00 97.69 91 GLY A N 1
ATOM 745 C CA . GLY A 1 91 ? -0.279 8.309 -2.942 1.00 97.69 91 GLY A CA 1
ATOM 746 C C . GLY A 1 91 ? -1.719 8.549 -3.396 1.00 97.69 91 GLY A C 1
ATOM 747 O O . GLY A 1 91 ? -2.424 9.397 -2.846 1.00 97.69 91 GLY A O 1
ATOM 748 N N . ARG A 1 92 ? -2.188 7.780 -4.380 1.00 98.38 92 ARG A N 1
ATOM 749 C CA . ARG A 1 92 ? -3.582 7.794 -4.832 1.00 98.38 92 ARG A CA 1
ATOM 750 C C . ARG A 1 92 ? -4.487 7.151 -3.791 1.00 98.38 92 ARG A C 1
ATOM 752 O O . ARG A 1 92 ? -4.074 6.219 -3.110 1.00 98.38 92 ARG A O 1
ATOM 759 N N . LYS A 1 93 ? -5.745 7.592 -3.734 1.00 98.56 93 LYS A N 1
ATOM 760 C CA . LYS A 1 93 ? -6.780 6.967 -2.905 1.00 98.56 93 LYS A CA 1
ATOM 761 C C . LYS A 1 93 ? -6.980 5.502 -3.303 1.00 98.56 93 LYS A C 1
ATOM 763 O O . LYS A 1 93 ? -7.245 5.212 -4.469 1.00 98.56 93 LYS A O 1
ATOM 768 N N . PHE A 1 94 ? -6.939 4.610 -2.320 1.00 98.75 94 PHE A N 1
ATOM 769 C CA . PHE A 1 94 ? -7.400 3.232 -2.446 1.00 98.75 94 PHE A CA 1
ATOM 770 C C . PHE A 1 94 ? -8.830 3.133 -1.906 1.00 98.75 94 PHE A C 1
ATOM 772 O O . PHE A 1 94 ? -9.127 3.598 -0.807 1.00 98.75 94 PHE A O 1
ATOM 779 N N . GLY A 1 95 ? -9.744 2.589 -2.709 1.00 98.38 95 GLY A N 1
ATOM 780 C CA . GLY A 1 95 ? -11.177 2.621 -2.404 1.00 98.38 95 GLY A CA 1
ATOM 781 C C . GLY A 1 95 ? -11.634 1.609 -1.355 1.00 98.38 95 GLY A C 1
ATOM 782 O O . GLY A 1 95 ? -12.638 1.865 -0.696 1.00 98.38 95 GLY A O 1
ATOM 783 N N . ASN A 1 96 ? -10.910 0.492 -1.199 1.00 98.44 96 ASN A N 1
ATOM 784 C CA . ASN A 1 96 ? -11.335 -0.661 -0.396 1.00 98.44 96 ASN A CA 1
ATOM 785 C C . ASN A 1 96 ? -12.783 -1.104 -0.722 1.00 98.44 96 ASN A C 1
ATOM 787 O O . ASN A 1 96 ? -13.596 -1.324 0.175 1.00 98.44 96 ASN A O 1
ATOM 791 N N . TYR A 1 97 ? -13.136 -1.178 -2.011 1.00 97.56 97 TYR A N 1
ATOM 792 C CA . TYR A 1 97 ? -14.509 -1.467 -2.453 1.00 97.56 97 TYR A CA 1
ATOM 793 C C . TYR A 1 97 ? -14.928 -2.906 -2.140 1.00 97.56 97 TYR A C 1
ATOM 795 O O . TYR A 1 97 ? -16.083 -3.166 -1.813 1.00 97.56 97 TYR A O 1
ATOM 803 N N . GLU A 1 98 ? -13.960 -3.815 -2.180 1.00 97.56 98 GLU A N 1
ATOM 804 C CA . GLU A 1 98 ? -14.083 -5.231 -1.852 1.00 97.56 98 GLU A CA 1
ATOM 805 C C . GLU A 1 98 ? -14.110 -5.478 -0.336 1.00 97.56 98 GLU A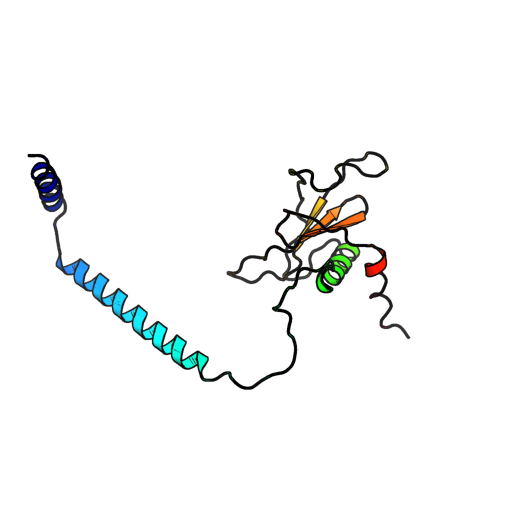 C 1
ATOM 807 O O . GLU A 1 98 ? -14.371 -6.599 0.091 1.00 97.56 98 GLU A O 1
ATOM 812 N N . LYS A 1 99 ? -13.862 -4.439 0.480 1.00 98.06 99 LYS A N 1
ATOM 813 C CA . LYS A 1 99 ? -13.881 -4.485 1.953 1.00 98.06 99 LYS A CA 1
ATOM 814 C C . LYS A 1 99 ? -12.952 -5.553 2.544 1.00 98.06 99 LYS A C 1
ATOM 816 O O . LYS A 1 99 ? -13.258 -6.159 3.566 1.00 98.06 99 LYS A O 1
ATOM 821 N N . LEU A 1 100 ? -11.811 -5.778 1.894 1.00 98.38 100 LEU A N 1
ATOM 822 C CA . LEU A 1 100 ? -10.784 -6.720 2.353 1.00 98.38 100 LEU A CA 1
ATOM 823 C C . LEU A 1 100 ? -9.911 -6.136 3.472 1.00 98.38 100 LEU A C 1
ATOM 825 O O . LEU A 1 100 ? -9.228 -6.879 4.172 1.00 98.38 100 LEU A O 1
ATOM 829 N N . LEU A 1 101 ? -9.924 -4.811 3.632 1.00 98.56 101 LEU A N 1
ATOM 830 C CA . LEU A 1 101 ? -9.296 -4.103 4.746 1.00 98.56 101 LEU A CA 1
ATOM 831 C C . LEU A 1 101 ? -10.370 -3.570 5.710 1.00 98.56 101 LEU A C 1
ATOM 833 O O . LEU A 1 101 ? -11.510 -3.360 5.273 1.00 98.56 101 LEU A O 1
ATOM 837 N N . PRO A 1 102 ? -10.030 -3.304 6.9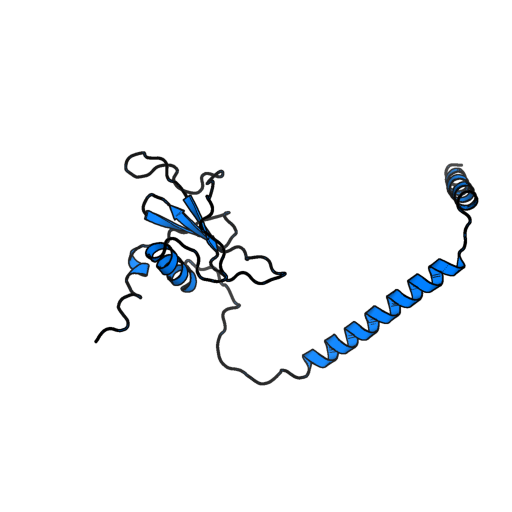87 1.00 98.56 102 PRO A N 1
ATOM 838 C CA . PRO A 1 102 ? -10.939 -2.654 7.930 1.00 98.56 102 PRO A CA 1
ATOM 839 C C . PRO A 1 102 ? -11.567 -1.374 7.357 1.00 98.56 102 PRO A C 1
ATOM 841 O O . PRO A 1 102 ? -10.974 -0.675 6.541 1.00 98.56 102 PRO A O 1
ATOM 844 N N . GLN A 1 103 ? -12.803 -1.065 7.738 1.00 98.56 103 GLN A N 1
ATOM 845 C CA . GLN A 1 103 ? -13.482 0.143 7.244 1.00 98.56 103 GLN A CA 1
ATOM 846 C C . GLN A 1 103 ? -13.362 1.315 8.221 1.00 98.56 103 GLN A C 1
ATOM 848 O O . GLN A 1 103 ? -13.399 2.473 7.799 1.00 98.56 103 GLN A O 1
ATOM 853 N N . GLU A 1 104 ? -13.193 1.004 9.502 1.00 98.56 104 GLU A N 1
ATOM 854 C CA . GLU A 1 104 ? -13.154 1.941 10.617 1.00 98.56 104 GLU A CA 1
ATOM 855 C C . GLU A 1 104 ? -11.973 1.608 11.533 1.00 98.56 104 GLU A C 1
ATOM 857 O O . GLU A 1 104 ? -11.534 0.454 11.589 1.00 98.56 104 GLU A O 1
ATOM 862 N N . ASP A 1 105 ? -11.431 2.633 12.189 1.00 98.12 105 ASP A N 1
ATOM 863 C CA . ASP A 1 105 ? -10.387 2.492 13.200 1.00 98.12 105 ASP A CA 1
ATOM 864 C C . ASP A 1 105 ? -10.963 2.101 14.570 1.00 98.12 105 ASP A C 1
ATOM 866 O O . ASP A 1 105 ? -12.150 1.806 14.716 1.00 98.12 105 ASP A O 1
ATOM 870 N N . GLU A 1 106 ? -10.099 2.057 15.583 1.00 96.69 106 GLU A N 1
ATOM 871 C CA . GLU A 1 106 ? -10.462 1.640 16.943 1.00 96.69 106 GLU A CA 1
ATOM 872 C C . GLU A 1 106 ? -11.423 2.633 17.621 1.00 96.69 106 GLU A C 1
ATOM 874 O O . GLU A 1 106 ? -12.146 2.259 18.543 1.00 96.69 106 GLU A O 1
ATOM 879 N N . GLU A 1 107 ? -11.506 3.868 17.116 1.00 97.75 107 GLU A N 1
ATOM 880 C CA . GLU A 1 107 ? -12.444 4.899 17.558 1.00 97.75 107 GLU A CA 1
ATOM 881 C C . GLU A 1 107 ? -13.718 4.977 16.692 1.00 97.75 107 GLU A C 1
ATOM 883 O O . GLU A 1 107 ? -14.537 5.879 16.880 1.00 97.75 107 GLU A O 1
ATOM 888 N N . GLY A 1 108 ? -13.900 4.063 15.733 1.00 98.06 108 GLY A N 1
ATOM 889 C CA . GLY A 1 108 ? -15.055 4.044 14.829 1.00 98.06 108 GLY A CA 1
ATOM 890 C C . GLY A 1 108 ? -15.000 5.094 13.712 1.00 98.06 108 GLY A C 1
ATOM 891 O O . GLY A 1 108 ? -16.008 5.375 13.063 1.00 98.06 108 GLY A O 1
ATOM 892 N N . ARG A 1 109 ? -13.843 5.720 13.459 1.00 98.38 109 ARG A N 1
ATOM 893 C CA . ARG A 1 109 ? -13.684 6.685 12.361 1.00 98.38 109 ARG A CA 1
ATOM 894 C C . ARG A 1 109 ? -13.357 5.949 11.073 1.00 98.38 109 ARG A C 1
ATOM 896 O O . ARG A 1 109 ? -12.522 5.050 11.041 1.00 98.38 109 ARG A O 1
ATOM 903 N N . LYS A 1 110 ? -13.956 6.387 9.966 1.00 98.44 110 LYS A N 1
ATOM 904 C CA . LYS A 1 110 ? -13.697 5.809 8.642 1.00 98.44 110 LYS A CA 1
ATOM 905 C C . LYS A 1 110 ? -12.216 5.911 8.260 1.00 98.44 110 LYS A C 1
ATOM 907 O O . LYS A 1 110 ? -11.676 7.015 8.165 1.00 98.44 110 LYS A O 1
ATOM 912 N N . ILE A 1 111 ? -11.604 4.776 7.924 1.00 98.75 111 ILE A N 1
ATOM 913 C CA . ILE A 1 111 ? -10.206 4.730 7.492 1.00 98.75 111 ILE A CA 1
ATOM 914 C C . ILE A 1 111 ? -10.090 5.207 6.044 1.00 98.75 111 ILE A C 1
ATOM 916 O O . ILE A 1 111 ? -10.803 4.758 5.140 1.00 98.75 111 ILE A O 1
ATOM 920 N N . GLN A 1 112 ? -9.161 6.130 5.815 1.00 98.75 112 GLN A N 1
ATOM 921 C CA . GLN A 1 112 ? -8.768 6.565 4.482 1.00 98.75 112 GLN A CA 1
ATOM 922 C C . GLN A 1 112 ? -7.527 5.796 4.049 1.00 98.75 112 GLN A C 1
ATOM 924 O O . GLN A 1 112 ? -6.538 5.755 4.778 1.00 98.75 112 GLN A O 1
ATOM 929 N N . TYR A 1 113 ? -7.572 5.214 2.852 1.00 98.81 113 TYR A N 1
ATOM 930 C CA . TYR A 1 113 ? -6.474 4.418 2.322 1.00 98.81 113 TYR A CA 1
ATOM 931 C C . TYR A 1 113 ? -5.792 5.084 1.131 1.00 98.81 113 TYR A C 1
ATOM 933 O O . TYR A 1 113 ? -6.447 5.693 0.279 1.00 98.81 113 TYR A O 1
ATOM 941 N N . GLN A 1 114 ? -4.476 4.898 1.038 1.00 98.88 114 GLN A N 1
ATOM 942 C CA . GLN A 1 114 ? -3.667 5.242 -0.131 1.00 98.88 114 GLN A CA 1
ATOM 943 C C . GLN A 1 114 ? -2.906 4.022 -0.650 1.00 98.88 114 GLN A C 1
ATOM 945 O O . GLN A 1 114 ? -2.486 3.180 0.139 1.00 98.88 114 GLN A O 1
ATOM 950 N N . GLU A 1 115 ? -2.715 3.938 -1.968 1.00 98.69 115 GLU A N 1
ATOM 951 C CA . GLU A 1 115 ? -1.952 2.874 -2.633 1.00 98.69 115 GLU A CA 1
ATOM 952 C C . GLU A 1 115 ? -0.570 3.336 -3.113 1.00 98.69 115 GLU A C 1
ATOM 954 O O . GLU A 1 115 ? -0.389 4.482 -3.540 1.00 98.69 115 GLU A O 1
ATOM 959 N N . TRP A 1 116 ? 0.393 2.412 -3.103 1.00 98.62 116 TRP A N 1
ATOM 960 C CA . TRP A 1 116 ? 1.786 2.666 -3.463 1.00 98.62 116 TRP A CA 1
ATOM 961 C C . TRP A 1 116 ? 2.408 1.474 -4.192 1.00 98.62 116 TRP A C 1
ATOM 963 O O . TRP A 1 116 ? 2.211 0.321 -3.797 1.00 98.62 116 TRP A O 1
ATOM 973 N N . ASP A 1 117 ? 3.192 1.743 -5.235 1.00 98.12 117 ASP A N 1
ATOM 974 C CA . ASP A 1 117 ? 4.029 0.718 -5.857 1.00 98.12 117 ASP A CA 1
ATOM 975 C C . ASP A 1 117 ? 5.160 0.273 -4.944 1.00 98.12 117 ASP A C 1
ATOM 977 O O . ASP A 1 117 ? 5.759 1.074 -4.234 1.00 98.12 117 ASP A O 1
ATOM 981 N N . VAL A 1 118 ? 5.516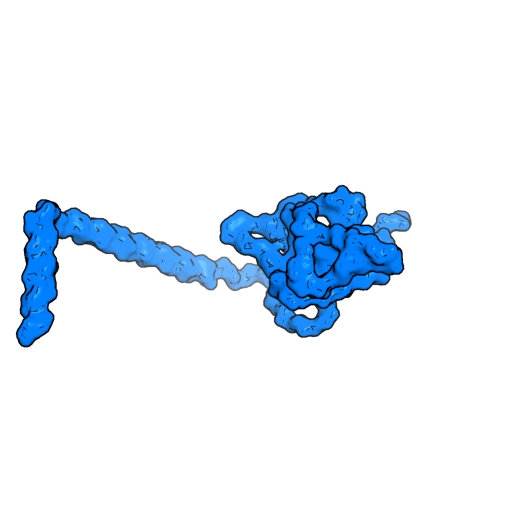 -1.003 -5.072 1.00 97.31 118 VAL A N 1
ATOM 982 C CA . VAL A 1 118 ? 6.710 -1.595 -4.453 1.00 97.31 118 VAL A CA 1
ATOM 983 C C . VAL A 1 118 ? 7.867 -1.728 -5.452 1.00 97.31 118 VAL A C 1
ATOM 985 O O . VAL A 1 118 ? 8.997 -1.999 -5.059 1.00 97.31 118 VAL A O 1
ATOM 988 N N . ASN A 1 119 ? 7.608 -1.521 -6.746 1.00 96.12 119 ASN A N 1
ATOM 989 C CA . ASN A 1 119 ? 8.594 -1.628 -7.821 1.00 96.12 119 ASN A CA 1
ATOM 990 C C . ASN A 1 119 ? 8.656 -0.318 -8.625 1.00 96.12 119 ASN A C 1
ATOM 992 O O . ASN A 1 119 ? 7.629 0.352 -8.761 1.00 96.12 119 ASN A O 1
ATOM 996 N N . PRO A 1 120 ? 9.819 0.039 -9.200 1.00 95.88 120 PRO A N 1
ATOM 997 C CA . PRO A 1 120 ? 9.942 1.244 -10.009 1.00 95.88 120 PRO A CA 1
ATOM 998 C C . PRO A 1 120 ? 9.111 1.125 -11.290 1.00 95.88 120 PRO A C 1
ATOM 1000 O O . PRO A 1 120 ? 8.992 0.049 -11.888 1.00 95.88 120 PRO A O 1
ATOM 1003 N N . LYS A 1 121 ? 8.570 2.251 -11.755 1.00 95.31 121 LYS A N 1
ATOM 1004 C CA . LYS A 1 121 ? 7.904 2.334 -13.051 1.00 95.31 121 LYS A CA 1
ATOM 1005 C C . LYS A 1 121 ? 8.948 2.203 -14.159 1.00 95.31 121 LYS A C 1
ATOM 1007 O O . LYS A 1 121 ? 9.922 2.947 -14.207 1.00 95.31 121 LYS A O 1
ATOM 1012 N N . VAL A 1 122 ? 8.702 1.285 -15.089 1.00 95.94 122 VAL A N 1
ATOM 1013 C CA . VAL A 1 122 ? 9.523 1.102 -16.290 1.00 95.94 122 VAL A CA 1
ATOM 1014 C C . VAL A 1 122 ? 8.661 1.361 -17.516 1.00 95.94 122 VAL A C 1
ATOM 1016 O O . VAL A 1 122 ? 7.574 0.797 -17.643 1.00 95.94 122 VAL A O 1
ATOM 1019 N N . GLU A 1 123 ? 9.147 2.212 -18.417 1.00 94.88 123 GLU A N 1
ATOM 1020 C CA . GLU A 1 123 ? 8.425 2.566 -19.637 1.00 94.88 123 GLU A CA 1
ATOM 1021 C C . GLU A 1 123 ? 8.136 1.322 -20.493 1.00 94.88 123 GLU A C 1
ATOM 1023 O O . GLU A 1 123 ? 8.977 0.429 -20.632 1.00 94.88 123 GLU A O 1
ATOM 1028 N N . GLY A 1 124 ? 6.914 1.232 -21.021 1.00 94.19 124 GLY A N 1
ATOM 1029 C CA . GLY A 1 124 ? 6.454 0.067 -21.783 1.00 94.19 124 GLY A CA 1
ATOM 1030 C C . GLY A 1 124 ? 6.257 -1.227 -20.976 1.00 94.19 124 GLY A C 1
ATOM 1031 O O . GLY A 1 124 ? 6.026 -2.275 -21.581 1.00 94.19 124 GLY A O 1
ATOM 1032 N N . LYS A 1 125 ? 6.330 -1.200 -19.634 1.00 94.38 125 LYS A N 1
ATOM 1033 C CA . LYS A 1 125 ? 6.058 -2.365 -18.773 1.00 94.38 125 LYS A CA 1
ATOM 1034 C C . LYS A 1 125 ? 4.918 -2.107 -17.791 1.00 94.38 125 LYS A C 1
ATOM 1036 O O . LYS A 1 125 ? 4.694 -0.990 -17.332 1.00 94.38 125 LYS A O 1
ATOM 1041 N N . ASN A 1 126 ? 4.214 -3.179 -17.427 1.00 92.19 126 ASN A N 1
ATOM 1042 C CA . ASN A 1 126 ? 3.265 -3.142 -16.318 1.00 92.19 126 ASN A CA 1
ATOM 1043 C C . ASN A 1 126 ? 4.018 -2.901 -14.989 1.00 92.19 126 ASN A C 1
ATOM 1045 O O . ASN A 1 126 ? 5.133 -3.388 -14.812 1.00 92.19 126 ASN A O 1
ATOM 1049 N N . ARG A 1 127 ? 3.389 -2.186 -14.048 1.00 92.31 127 ARG A N 1
ATOM 1050 C CA . ARG A 1 127 ? 3.900 -1.875 -12.695 1.00 92.31 127 ARG A CA 1
ATOM 1051 C C . ARG A 1 127 ? 3.981 -3.099 -11.762 1.00 92.31 127 ARG A C 1
ATOM 1053 O O . ARG A 1 127 ? 4.370 -2.983 -10.604 1.00 92.31 127 ARG A O 1
ATOM 1060 N N . GLY A 1 128 ? 3.583 -4.274 -12.244 1.00 94.44 128 GLY A N 1
ATOM 1061 C CA . GLY A 1 128 ? 3.514 -5.508 -11.468 1.00 94.44 128 GLY A CA 1
ATOM 1062 C C . GLY A 1 128 ? 2.274 -5.568 -10.575 1.00 94.44 128 GLY A C 1
ATOM 1063 O O . GLY A 1 128 ? 1.442 -4.657 -10.570 1.00 94.44 128 GLY A O 1
ATOM 1064 N N . THR A 1 129 ? 2.158 -6.656 -9.819 1.00 96.25 129 THR A N 1
ATOM 1065 C CA . THR A 1 129 ? 1.011 -6.958 -8.945 1.00 96.25 129 THR A CA 1
ATOM 1066 C C . THR A 1 129 ? 1.211 -6.519 -7.496 1.00 96.25 129 THR A C 1
ATOM 1068 O O . THR A 1 129 ? 0.251 -6.485 -6.734 1.00 96.25 129 THR A O 1
ATOM 1071 N N . GLU A 1 130 ? 2.444 -6.190 -7.114 1.00 97.88 130 GLU A N 1
ATOM 1072 C CA . GLU A 1 130 ? 2.810 -5.870 -5.735 1.00 97.88 130 GLU A CA 1
ATOM 1073 C C . GLU A 1 130 ? 2.464 -4.424 -5.364 1.00 97.88 130 GLU A C 1
ATOM 1075 O O . GLU A 1 130 ? 2.830 -3.486 -6.085 1.00 97.88 130 GLU A O 1
ATOM 1080 N N . ARG A 1 131 ? 1.792 -4.228 -4.226 1.00 98.44 131 ARG A N 1
ATOM 1081 C CA . ARG A 1 131 ? 1.413 -2.903 -3.709 1.00 98.44 131 ARG A CA 1
ATOM 1082 C C . ARG A 1 131 ? 1.512 -2.840 -2.193 1.00 98.44 131 ARG A C 1
ATOM 1084 O O . ARG A 1 131 ? 1.292 -3.838 -1.508 1.00 98.44 131 ARG A O 1
ATOM 1091 N N . ILE A 1 132 ? 1.768 -1.638 -1.688 1.00 98.62 132 ILE A N 1
ATOM 1092 C CA . ILE A 1 132 ? 1.510 -1.260 -0.297 1.00 98.62 132 ILE A CA 1
ATOM 1093 C C . ILE A 1 132 ? 0.219 -0.443 -0.260 1.00 98.62 132 ILE A C 1
ATOM 1095 O O . ILE A 1 132 ? -0.008 0.406 -1.122 1.00 98.62 132 ILE A O 1
ATOM 1099 N N . VAL A 1 133 ? -0.603 -0.667 0.760 1.00 98.81 133 VAL A N 1
ATOM 1100 C CA . VAL A 1 133 ? -1.752 0.171 1.102 1.00 98.81 133 VAL A CA 1
ATOM 1101 C C . VAL A 1 133 ? -1.564 0.710 2.517 1.00 98.81 133 VAL A C 1
ATOM 1103 O O . VAL A 1 133 ? -1.3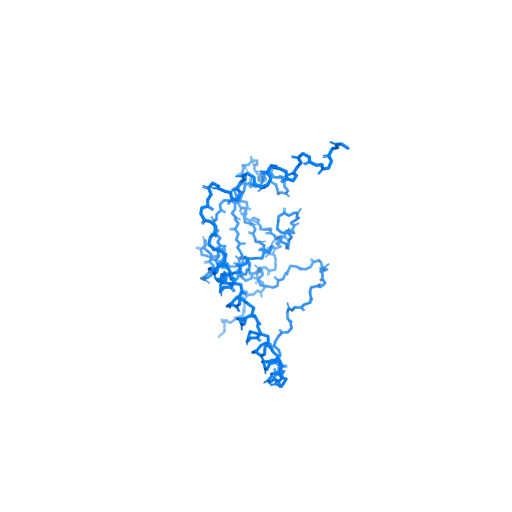97 -0.072 3.449 1.00 98.81 133 VAL A O 1
ATOM 1106 N N . THR A 1 134 ? -1.571 2.030 2.689 1.00 98.75 134 THR A N 1
ATOM 1107 C CA . THR A 1 134 ? -1.454 2.693 4.003 1.00 98.75 134 THR A CA 1
ATOM 1108 C C . THR A 1 134 ? -2.804 3.240 4.437 1.00 98.75 134 THR A C 1
ATOM 1110 O O . THR A 1 134 ? -3.481 3.877 3.629 1.00 98.75 134 THR A O 1
ATOM 1113 N N . GLY A 1 135 ? -3.185 3.006 5.691 1.00 98.44 135 GLY A N 1
ATOM 1114 C CA . GLY A 1 135 ? -4.400 3.546 6.297 1.00 98.44 135 GLY A CA 1
ATOM 1115 C C . GLY A 1 135 ? -4.129 4.771 7.168 1.00 98.44 135 GLY A C 1
ATOM 1116 O O . GLY A 1 135 ? -3.041 4.934 7.725 1.00 98.44 135 GLY A O 1
ATOM 1117 N N . SER A 1 136 ? -5.135 5.636 7.303 1.00 98.38 136 SER A N 1
ATOM 1118 C CA . SER A 1 136 ? -5.122 6.773 8.236 1.00 98.38 136 SER A CA 1
ATOM 1119 C C . SER A 1 136 ? -5.063 6.356 9.711 1.00 98.38 136 SER A C 1
ATOM 1121 O O . SER A 1 136 ? -4.747 7.184 10.557 1.00 98.38 136 SER A O 1
ATOM 1123 N N . ASP A 1 137 ? -5.322 5.082 10.007 1.00 97.25 137 ASP A N 1
ATOM 1124 C CA . ASP A 1 137 ? -5.127 4.419 11.304 1.00 97.25 137 ASP A CA 1
ATOM 1125 C C . ASP A 1 137 ? -3.648 4.079 11.593 1.00 97.25 137 ASP A C 1
ATOM 1127 O O . ASP A 1 137 ? -3.319 3.458 12.602 1.00 97.25 137 ASP A O 1
ATOM 1131 N N . GLY A 1 138 ? -2.734 4.437 10.685 1.00 95.88 138 GLY A N 1
ATOM 1132 C CA . GLY A 1 138 ? -1.300 4.178 10.807 1.00 95.88 138 GLY A CA 1
ATOM 1133 C C . GLY A 1 138 ? -0.882 2.748 10.448 1.00 95.88 138 GLY A C 1
ATOM 1134 O O . GLY A 1 138 ? 0.320 2.439 10.475 1.00 95.88 138 GLY A O 1
ATOM 1135 N N . LYS A 1 139 ? -1.833 1.878 10.077 1.00 97.69 139 LYS A N 1
ATOM 1136 C CA . LYS A 1 139 ? -1.562 0.503 9.637 1.00 97.69 139 LYS A CA 1
ATOM 1137 C C . LYS A 1 139 ? -1.166 0.488 8.159 1.00 97.69 139 LYS A C 1
ATOM 1139 O O . LYS A 1 139 ? -1.491 1.386 7.378 1.00 97.69 139 LYS A O 1
ATOM 1144 N N . ALA A 1 140 ? -0.426 -0.544 7.768 1.00 98.25 140 ALA A N 1
ATOM 1145 C CA . ALA A 1 140 ? -0.019 -0.752 6.387 1.00 98.25 140 ALA A CA 1
ATOM 1146 C C . ALA A 1 140 ? -0.187 -2.219 5.993 1.00 98.25 140 ALA A C 1
ATOM 1148 O O . ALA A 1 140 ? 0.034 -3.125 6.799 1.00 98.25 140 ALA A O 1
ATOM 1149 N N . TYR A 1 141 ? -0.562 -2.434 4.740 1.00 98.44 141 TYR A N 1
ATOM 1150 C CA . TYR A 1 141 ? -0.907 -3.734 4.188 1.00 98.44 141 TYR A CA 1
ATOM 1151 C C . TYR A 1 141 ? -0.134 -3.959 2.896 1.00 98.44 141 TYR A C 1
ATOM 1153 O O . TYR A 1 141 ? 0.053 -3.037 2.104 1.00 98.44 141 TYR A O 1
ATOM 1161 N N . TYR A 1 142 ? 0.308 -5.188 2.679 1.00 98.25 142 TYR A N 1
ATOM 1162 C CA . TYR A 1 142 ? 1.012 -5.617 1.484 1.00 98.25 142 TYR A CA 1
ATOM 1163 C C . TYR A 1 142 ? 0.150 -6.599 0.697 1.00 98.25 142 TYR A C 1
ATOM 1165 O O . TYR A 1 142 ? -0.392 -7.544 1.264 1.00 98.25 142 TYR A O 1
ATOM 1173 N N . THR A 1 143 ? 0.061 -6.403 -0.613 1.00 98.12 143 THR A N 1
ATOM 1174 C CA . THR A 1 143 ? -0.497 -7.384 -1.550 1.00 98.12 143 THR A CA 1
ATOM 1175 C C . THR A 1 143 ? 0.572 -7.729 -2.575 1.00 98.12 143 THR A C 1
ATOM 1177 O O . THR A 1 143 ? 1.248 -6.840 -3.090 1.00 98.12 143 THR A O 1
ATOM 1180 N N . ASN A 1 144 ? 0.735 -9.015 -2.878 1.00 97.06 144 ASN A N 1
ATOM 1181 C CA . ASN A 1 144 ? 1.569 -9.508 -3.979 1.00 97.06 144 ASN A CA 1
ATOM 1182 C C . ASN A 1 144 ? 0.736 -9.987 -5.178 1.00 97.06 144 ASN A C 1
ATOM 1184 O O . ASN A 1 144 ? 1.283 -10.390 -6.206 1.00 97.06 144 ASN A O 1
ATOM 1188 N N . ASP A 1 145 ? -0.587 -9.942 -5.055 1.00 96.56 145 ASP A N 1
ATOM 1189 C CA . ASP A 1 145 ? -1.540 -10.577 -5.954 1.00 96.56 145 ASP A CA 1
ATOM 1190 C C . ASP A 1 145 ? -2.550 -9.582 -6.545 1.00 96.56 145 ASP A C 1
ATOM 1192 O O . ASP A 1 145 ? -3.591 -9.984 -7.064 1.00 96.56 145 ASP A O 1
ATOM 1196 N N . HIS A 1 146 ? -2.189 -8.294 -6.544 1.00 96.31 146 HIS A N 1
ATOM 1197 C CA . HIS A 1 146 ? -2.973 -7.194 -7.099 1.00 96.31 146 HIS A CA 1
ATOM 1198 C C . HIS A 1 146 ? -4.344 -7.045 -6.422 1.00 96.31 146 HIS A C 1
ATOM 1200 O O . HIS A 1 146 ? -5.386 -7.087 -7.077 1.00 96.31 146 HIS A O 1
ATOM 1206 N N . TYR A 1 147 ? -4.306 -6.838 -5.102 1.00 98.06 147 TYR A N 1
ATOM 1207 C CA . TYR A 1 147 ? -5.443 -6.556 -4.215 1.00 98.06 147 TYR A CA 1
ATOM 1208 C C . TYR A 1 147 ? -6.415 -7.724 -3.985 1.00 98.06 147 TYR A C 1
ATOM 1210 O O . TYR A 1 147 ? -7.491 -7.502 -3.437 1.00 98.06 147 TYR A O 1
ATOM 1218 N N . ARG A 1 148 ? -6.066 -8.962 -4.367 1.00 97.44 148 ARG A N 1
ATOM 1219 C CA . ARG A 1 148 ? -6.916 -10.135 -4.083 1.00 97.44 148 ARG A CA 1
ATOM 1220 C C . ARG A 1 148 ? -6.784 -10.600 -2.634 1.00 97.44 148 ARG A C 1
ATOM 1222 O O . ARG A 1 148 ? -7.749 -11.106 -2.072 1.00 97.44 148 ARG A O 1
ATOM 1229 N N . SER A 1 149 ? -5.614 -10.419 -2.031 1.00 96.88 149 SER A N 1
ATOM 1230 C CA . SER A 1 149 ? -5.366 -10.671 -0.616 1.00 96.88 149 SER A CA 1
ATOM 1231 C C . SER A 1 149 ? -4.350 -9.682 -0.047 1.00 96.88 149 SER A C 1
ATOM 1233 O O . SER A 1 149 ? -3.595 -9.034 -0.780 1.00 96.88 149 SER A O 1
ATOM 1235 N N . PHE A 1 150 ? -4.350 -9.554 1.280 1.00 97.88 150 PHE A N 1
ATOM 1236 C CA . PHE A 1 150 ? -3.488 -8.630 2.004 1.00 97.88 150 PHE A CA 1
ATOM 1237 C C . PHE A 1 150 ? -2.808 -9.316 3.184 1.00 97.88 150 PHE A C 1
ATOM 1239 O O . PHE A 1 150 ? -3.402 -10.130 3.886 1.00 97.88 150 PHE A O 1
ATOM 1246 N N . GLN A 1 151 ? -1.564 -8.926 3.426 1.00 96.88 151 GLN A N 1
ATOM 1247 C CA . GLN A 1 151 ? -0.805 -9.239 4.626 1.00 96.88 151 GLN A CA 1
ATOM 1248 C C . GLN A 1 151 ? -0.572 -7.942 5.396 1.00 96.88 151 GLN A C 1
ATOM 1250 O O . GLN A 1 151 ? -0.154 -6.942 4.809 1.00 96.88 151 GLN A O 1
ATOM 1255 N N . ILE A 1 152 ? -0.831 -7.935 6.703 1.00 96.50 152 ILE A N 1
ATOM 1256 C CA . ILE A 1 152 ? -0.487 -6.785 7.546 1.00 96.50 152 ILE A CA 1
ATOM 1257 C C . ILE A 1 152 ? 1.037 -6.656 7.644 1.00 96.50 152 ILE A C 1
ATOM 1259 O O . ILE A 1 152 ? 1.728 -7.647 7.868 1.00 96.50 152 ILE A O 1
ATOM 1263 N N . ILE A 1 153 ? 1.569 -5.444 7.478 1.00 95.38 153 ILE A N 1
ATOM 1264 C CA . ILE A 1 153 ? 2.998 -5.160 7.644 1.00 95.38 153 ILE A CA 1
ATOM 1265 C C . ILE A 1 153 ? 3.244 -4.804 9.121 1.00 95.38 153 ILE A C 1
ATOM 1267 O O . ILE A 1 153 ? 2.808 -3.735 9.559 1.00 95.38 153 ILE A O 1
ATOM 1271 N N . PRO A 1 154 ? 3.947 -5.636 9.915 1.00 90.44 154 PRO A N 1
ATOM 1272 C CA . PRO A 1 154 ? 4.147 -5.362 11.336 1.00 90.44 154 PRO A CA 1
ATOM 1273 C C . PRO A 1 154 ? 4.986 -4.099 11.571 1.00 90.44 154 PRO A C 1
ATOM 1275 O O . PRO A 1 154 ? 5.989 -3.865 10.891 1.00 90.44 154 PRO A O 1
ATOM 1278 N N . ASN A 1 155 ? 4.632 -3.309 12.587 1.00 80.94 155 ASN A N 1
ATOM 1279 C CA . ASN A 1 155 ? 5.410 -2.125 12.976 1.00 80.94 155 ASN A CA 1
ATOM 1280 C C . ASN A 1 155 ? 6.798 -2.481 13.545 1.00 80.94 155 ASN A C 1
ATOM 1282 O O . ASN A 1 155 ? 7.756 -1.745 13.328 1.00 80.94 155 ASN A O 1
ATOM 1286 N N . SER A 1 156 ? 6.949 -3.644 14.186 1.00 70.88 156 SER A N 1
ATOM 1287 C CA . SER A 1 156 ? 8.213 -4.099 14.795 1.00 70.88 156 SER A CA 1
ATOM 1288 C C . SER A 1 156 ? 9.346 -4.362 13.797 1.00 70.88 156 SER A C 1
ATOM 1290 O O . SER A 1 156 ? 10.517 -4.274 14.150 1.00 70.88 156 SER A O 1
ATOM 1292 N N . LYS A 1 157 ? 9.022 -4.669 12.537 1.00 65.06 157 LYS A N 1
ATOM 1293 C CA . LYS A 1 157 ? 10.014 -4.892 11.471 1.00 65.06 157 LYS A CA 1
ATOM 1294 C C . LYS A 1 157 ? 10.449 -3.595 10.779 1.00 65.06 157 LYS A C 1
ATOM 1296 O O . LYS A 1 157 ? 11.374 -3.618 9.973 1.00 65.06 157 LYS A O 1
ATOM 1301 N N . G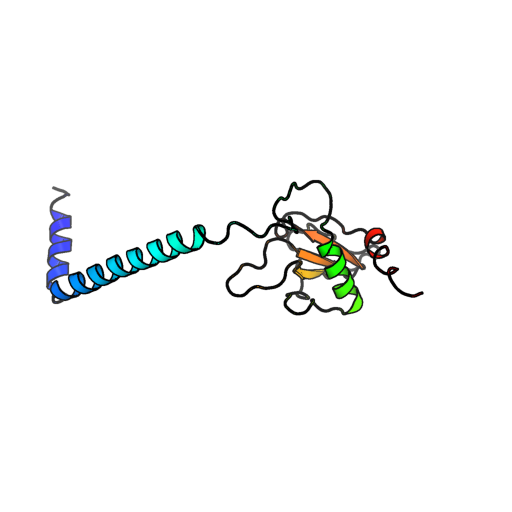LN A 1 158 ? 9.808 -2.467 11.096 1.00 56.53 158 GLN A N 1
ATOM 1302 C CA . GLN A 1 158 ? 10.154 -1.150 10.552 1.00 56.53 158 GLN A CA 1
ATOM 1303 C C . GLN A 1 158 ? 11.290 -0.488 11.356 1.00 56.53 158 GLN A C 1
ATOM 1305 O O . GLN A 1 158 ? 12.092 0.247 10.787 1.00 56.53 158 GLN A O 1
ATOM 1310 N N . THR A 1 159 ? 11.416 -0.789 12.654 1.00 52.06 159 THR A N 1
ATOM 1311 C CA . THR A 1 159 ? 12.398 -0.170 13.568 1.00 52.06 159 THR A CA 1
ATOM 1312 C C . THR A 1 159 ? 13.802 -0.779 13.497 1.00 52.06 159 THR A C 1
ATOM 1314 O O . THR A 1 159 ? 14.770 -0.129 13.879 1.00 52.06 159 THR A O 1
ATOM 1317 N N . SER A 1 160 ? 13.972 -1.998 12.973 1.00 48.81 160 SER A N 1
ATOM 1318 C CA . SER A 1 160 ? 15.283 -2.670 12.972 1.00 48.81 160 SER A CA 1
ATOM 1319 C C . SER A 1 160 ? 16.270 -2.149 11.916 1.00 48.81 160 SER A C 1
ATOM 1321 O O . SER A 1 160 ? 17.456 -2.453 12.007 1.00 48.81 160 SER A O 1
ATOM 1323 N N . LYS A 1 161 ? 15.819 -1.377 10.914 1.00 49.81 161 LYS A N 1
ATOM 1324 C CA . LYS A 1 161 ? 16.693 -0.805 9.867 1.00 49.81 161 LYS A CA 1
ATOM 1325 C C . LYS A 1 161 ? 17.148 0.638 10.138 1.00 49.81 161 LYS A C 1
ATOM 1327 O O . LYS A 1 161 ? 18.083 1.082 9.483 1.00 49.81 161 LYS A O 1
ATOM 1332 N N . SER A 1 162 ? 16.561 1.359 11.099 1.00 47.00 162 SER A N 1
ATOM 1333 C CA . SER A 1 162 ? 16.927 2.763 11.372 1.00 47.00 162 SER A CA 1
ATOM 1334 C C . SER A 1 162 ? 18.172 2.946 12.251 1.00 47.00 162 SER A C 1
ATOM 1336 O O . SER A 1 162 ? 18.622 4.074 12.413 1.00 47.00 162 SER A O 1
ATOM 1338 N N . ASN A 1 163 ? 18.750 1.869 12.800 1.00 44.38 163 ASN A N 1
ATOM 1339 C CA . ASN A 1 163 ? 19.895 1.939 13.725 1.00 44.38 163 ASN A CA 1
ATOM 1340 C C . ASN A 1 163 ? 21.255 1.601 13.086 1.00 44.38 163 ASN A C 1
ATOM 1342 O O . ASN A 1 163 ? 22.234 1.407 13.803 1.00 44.38 163 ASN A O 1
ATOM 1346 N N . HIS A 1 164 ? 21.358 1.521 11.756 1.00 46.38 164 HIS A N 1
ATOM 1347 C CA . HIS A 1 164 ? 22.640 1.265 11.095 1.00 46.38 164 HIS A CA 1
ATOM 1348 C C . HIS A 1 164 ? 23.295 2.581 10.649 1.00 46.38 164 HIS A C 1
ATOM 1350 O O . HIS A 1 164 ? 23.086 3.039 9.529 1.00 46.38 164 HIS A O 1
ATOM 1356 N N . GLY A 1 165 ? 24.083 3.185 11.544 1.00 44.16 165 GLY A N 1
ATOM 1357 C CA . GLY A 1 165 ? 25.056 4.221 11.180 1.00 44.16 165 GLY A CA 1
ATOM 1358 C C . GLY A 1 165 ? 24.856 5.581 11.841 1.00 44.16 165 GLY A C 1
ATOM 1359 O O . GLY A 1 165 ? 24.561 6.552 11.154 1.00 44.16 165 GLY A O 1
ATOM 1360 N N . LYS A 1 166 ? 25.079 5.661 13.155 1.00 38.50 166 LYS A N 1
ATOM 1361 C CA . LYS A 1 166 ? 25.617 6.856 13.828 1.00 38.50 166 LYS A CA 1
ATOM 1362 C C . LYS A 1 166 ? 26.382 6.401 15.076 1.00 38.50 166 LYS A C 1
ATOM 1364 O O . LYS A 1 166 ? 25.790 6.250 16.140 1.00 38.50 166 LYS A O 1
ATOM 1369 N N . PHE A 1 167 ? 27.673 6.146 14.895 1.00 43.66 167 PHE A N 1
ATOM 1370 C CA . PHE A 1 167 ? 28.710 6.272 15.917 1.00 43.66 167 PHE A CA 1
ATOM 1371 C C . PHE A 1 167 ? 29.775 7.199 15.342 1.00 43.66 167 PHE A C 1
ATOM 1373 O O . PHE A 1 167 ? 30.006 7.095 14.114 1.00 43.66 167 PHE A O 1
#

Radius of gyration: 28.44 Å; chains: 1; bounding box: 59×37×78 Å

Foldseek 3Di:
DVVVVVVVVVVVVCVPPVDDPPVVVVVVVVVVVVVVVVVVVVVVVVPPPDDDDDDDPPPDDDPDDDDDPLVLVQVLCCVVPVDGDPQWDWNDWDDCPVVQDPQAEPVRHGKTKIKTQSAGDDPPDDSAQWIWIAIPNRWIWIDNHNPPHTDTDDPVVNPPPPPPDDD

Sequence (167 aa):
MLKTKIQYLLLVFALLVGFNWQSYAKYFSESIHRVEKQNDYRKKKHKRKKDNNSQNNTDQIKSNGDIPSKVYEVLSHIKSSGKPIEGYVGGRKFGNYEKLLPQEDEEGRKIQYQEWDVNPKVEGKNRGTERIVTGSDGKAYYTNDHYRSFQIIPNSKQTSKSNHGKF

pLDDT: mean 74.21, std 24.65, range [32.5, 98.88]

Secondary structure (DSSP, 8-state):
--SHHHHHHHHHHTTSS---THHHHHHHHHHHHHHHHHHHHHHHHTTS------S---------S---HHHHHHHHHHHHHSSPPTT--EEEEE--TT--S-SB-TTSPBPPEEEEESS---TTS---S-EEEEETTS-EEEESSSSS--EE--GGGTGGGTTSS--